Protein AF-A0A6M8HRD0-F1 (afdb_monomer)

Radius of gyration: 13.62 Å; Cα contacts (8 Å, |Δi|>4): 171; chains: 1; bounding box: 32×26×42 Å

Foldseek 3Di:
DDPPFPWPDDDDPAQAKEKEKEADPPPPQSVVQVVLCVVCVVLCVVRRYTYGYDYLVRQCPPPPDNVDTDPDRIKIWIAHSVRDTQDIDRGRDHVVVVSVSSCPDPVNVVVVD

pLDDT: mean 86.79, std 15.54, range [37.38, 98.12]

Sequence (113 aa):
MALGLMTLMGATQSPSRLVIVVGQPNDPRVIQQHATLDQDAAALRERDVVVRGMTPEAAQHEWPDPGDKPEVIFEVLLIGKDGGVKLRRTTPVASSEITRLIDTMPMRQREMK

Mean predicted aligned error: 5.9 Å

InterPro domains:
  IPR025232 Domain of unknown function DUF4174 [PF13778] (13-111)

Organism: NCBI:txid1484109

Solvent-accessible surface area (backbone atoms only — not comparable to full-atom values): 6658 Å² total; per-residue (Å²): 132,80,83,67,86,69,68,52,80,76,92,64,101,58,70,56,24,38,34,39,40,35,22,49,85,85,36,69,56,44,50,51,32,49,54,39,42,60,77,41,42,66,69,39,50,79,64,45,46,28,47,42,81,36,39,47,74,49,35,72,75,68,41,94,46,85,92,72,52,71,96,50,72,42,38,37,35,34,28,42,61,83,71,46,79,76,45,78,37,76,57,73,63,58,44,68,56,55,51,53,56,48,61,72,33,71,70,47,51,58,76,74,106

Nearest PDB structures (foldseek):
  8glv-assembly1_Ly  TM=6.444E-01  e=8.182E-03  Chlamydomonas reinhardtii
  2kp2-assembly1_A  TM=6.707E-01  e=1.473E-02  Mycothermus thermophilus
  5yry-assembly1_A  TM=6.559E-01  e=1.211E-02  Arabidopsis thaliana
  5jyv-assembly1_B  TM=5.679E-01  e=9.186E-02  Thermosynechococcus vestitus BP-1
  4kso-assembly1_B  TM=4.390E-01  e=3.624E-01  Synechococcus elongatus PCC 7942 = FACHB-805

Secondary structure (DSSP, 8-state):
------------SSPPEEEEEEE-TT-HHHHHHHHHHHHTHHHHHHTTEEEEEE-HHHHHHH-S-TTS---SSEEEEEE-TTS-EEEEESS---HHHHHHHHHTSHHHHHHT-

Structure (mmCIF, N/CA/C/O backbone):
data_AF-A0A6M8HRD0-F1
#
_entry.id   AF-A0A6M8HRD0-F1
#
loop_
_atom_site.group_PDB
_atom_site.id
_atom_site.type_symbol
_atom_site.label_atom_id
_atom_site.label_alt_id
_atom_site.label_comp_id
_atom_site.label_asym_id
_atom_site.label_entity_id
_atom_site.label_seq_id
_atom_site.pdbx_PDB_ins_code
_atom_site.Cartn_x
_atom_site.Cartn_y
_atom_site.Cartn_z
_atom_site.occupancy
_atom_site.B_iso_or_equiv
_atom_site.auth_seq_id
_atom_site.auth_comp_id
_atom_site.auth_asym_id
_atom_site.auth_atom_id
_atom_site.pdbx_PDB_model_num
ATOM 1 N N . MET A 1 1 ? -3.220 1.163 -23.895 1.00 37.72 1 MET A N 1
ATOM 2 C CA . MET A 1 1 ? -3.980 1.444 -22.663 1.00 37.72 1 MET A CA 1
ATOM 3 C C . MET A 1 1 ? -3.085 2.281 -21.775 1.00 37.72 1 MET A C 1
ATOM 5 O O . MET A 1 1 ? -2.018 1.807 -21.416 1.00 37.72 1 MET A O 1
ATOM 9 N N . ALA A 1 2 ? -3.427 3.548 -21.553 1.00 38.09 2 ALA A N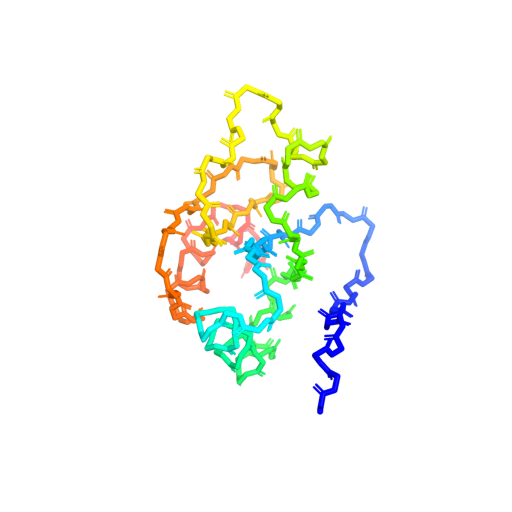 1
ATOM 10 C CA . ALA A 1 2 ? -2.657 4.396 -20.654 1.00 38.09 2 ALA A CA 1
ATOM 11 C C . ALA A 1 2 ? -2.924 3.911 -19.224 1.00 38.09 2 ALA A C 1
ATOM 13 O O . ALA A 1 2 ? -4.078 3.928 -18.799 1.00 38.09 2 ALA A O 1
ATOM 14 N N . LEU A 1 3 ? -1.894 3.445 -18.509 1.00 44.31 3 LEU A N 1
ATOM 15 C CA . LEU A 1 3 ? -1.971 3.358 -17.053 1.00 44.31 3 LEU A CA 1
ATOM 16 C C . LEU A 1 3 ? -2.137 4.795 -16.557 1.00 44.31 3 LEU A C 1
ATOM 18 O O . LEU A 1 3 ? -1.174 5.558 -16.498 1.00 44.31 3 LEU A O 1
ATOM 22 N N . GLY A 1 4 ? -3.381 5.199 -16.317 1.00 37.38 4 GLY A N 1
ATOM 23 C CA . GLY A 1 4 ? -3.670 6.474 -15.686 1.00 37.38 4 GLY A CA 1
ATOM 24 C C . GLY A 1 4 ? -3.037 6.474 -14.301 1.00 37.38 4 GLY A C 1
ATOM 25 O O . GLY A 1 4 ? -3.166 5.492 -13.572 1.00 37.38 4 GLY A O 1
ATOM 26 N N . LEU A 1 5 ? -2.354 7.564 -13.939 1.00 47.75 5 LEU A N 1
ATOM 27 C CA . LEU A 1 5 ? -2.029 7.840 -12.544 1.00 47.75 5 LEU A CA 1
ATOM 28 C C . LEU A 1 5 ? -3.334 7.756 -11.746 1.00 47.75 5 LEU A C 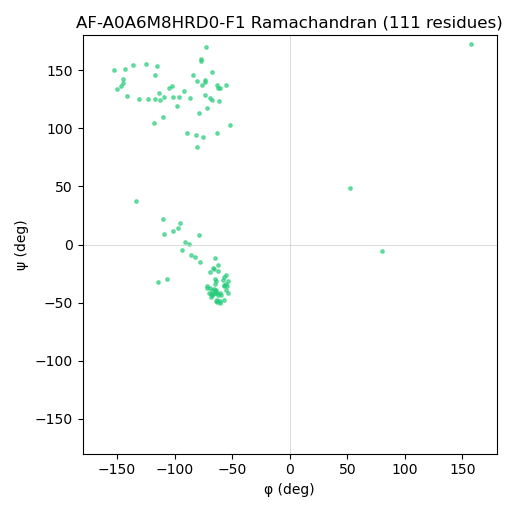1
ATOM 30 O O . LEU A 1 5 ? -4.166 8.663 -11.819 1.00 47.75 5 LEU A O 1
ATOM 34 N N . MET A 1 6 ? -3.543 6.660 -11.018 1.00 50.47 6 MET A N 1
ATOM 35 C CA . MET A 1 6 ? -4.717 6.532 -10.174 1.00 50.47 6 MET A CA 1
ATOM 36 C C . MET A 1 6 ? -4.456 7.282 -8.873 1.00 50.47 6 MET A C 1
AT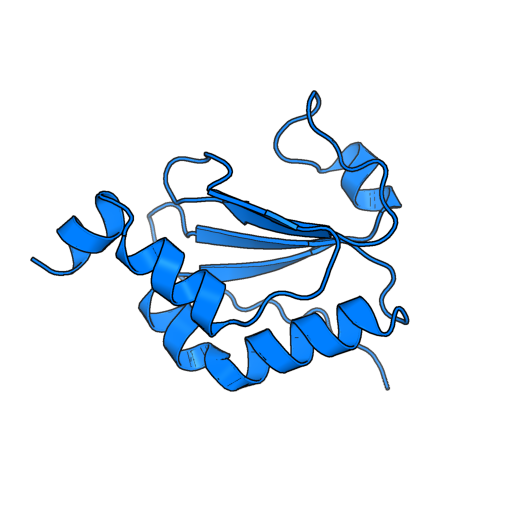OM 38 O O . MET A 1 6 ? -4.015 6.725 -7.872 1.00 50.47 6 MET A O 1
ATOM 42 N N . THR A 1 7 ? -4.690 8.590 -8.913 1.00 54.53 7 THR A N 1
ATOM 43 C CA . THR A 1 7 ? -4.642 9.444 -7.731 1.00 54.53 7 THR A CA 1
ATOM 44 C C . THR A 1 7 ? -5.970 9.316 -6.991 1.00 54.53 7 THR A C 1
ATOM 46 O O . THR A 1 7 ? -6.940 10.011 -7.292 1.00 54.53 7 THR A O 1
ATOM 49 N N . LEU A 1 8 ? -6.030 8.429 -6.000 1.00 55.69 8 LEU A N 1
ATOM 50 C CA . LEU A 1 8 ? -7.105 8.441 -5.007 1.00 55.69 8 LEU A CA 1
ATOM 51 C C . LEU A 1 8 ? -6.846 9.601 -4.034 1.00 55.69 8 LEU A C 1
ATOM 53 O O . LEU A 1 8 ? -6.103 9.452 -3.067 1.00 55.69 8 LEU A O 1
ATOM 57 N N . MET A 1 9 ? -7.419 10.776 -4.308 1.00 50.22 9 MET A N 1
ATOM 58 C CA . MET A 1 9 ? -7.353 11.915 -3.385 1.00 50.22 9 MET A CA 1
ATOM 59 C C . MET A 1 9 ? -8.374 11.741 -2.255 1.00 50.22 9 MET A C 1
ATOM 61 O O . MET A 1 9 ? -9.582 11.7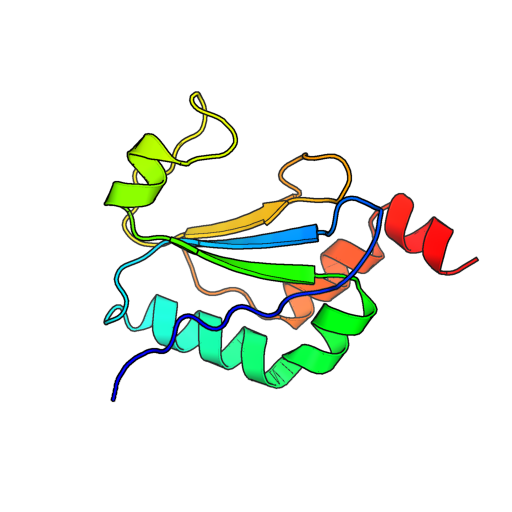85 -2.487 1.00 50.22 9 MET A O 1
ATOM 65 N N . GLY A 1 10 ? -7.888 11.561 -1.026 1.00 46.53 10 GLY A N 1
ATOM 66 C CA . GLY A 1 10 ? -8.669 11.776 0.191 1.00 46.53 10 GLY A CA 1
ATOM 67 C C . GLY A 1 10 ? -8.583 13.246 0.603 1.00 46.53 10 GLY A C 1
ATOM 68 O O . GLY A 1 10 ? -7.489 13.792 0.718 1.00 46.53 10 GLY A O 1
ATOM 69 N N . ALA A 1 11 ? -9.724 13.905 0.798 1.00 45.41 11 ALA A N 1
ATOM 70 C CA . ALA A 1 11 ? -9.785 15.269 1.313 1.00 45.41 11 ALA A CA 1
ATOM 71 C C . ALA A 1 11 ? -9.849 15.233 2.846 1.00 45.41 11 ALA A C 1
ATOM 73 O O . ALA A 1 11 ? -10.935 15.075 3.396 1.00 45.41 11 ALA A O 1
ATOM 74 N N . THR A 1 12 ? -8.723 15.369 3.556 1.00 47.06 12 THR A N 1
ATOM 75 C CA . THR A 1 12 ? -8.765 15.608 5.010 1.00 47.06 12 THR A CA 1
ATOM 76 C C . THR A 1 12 ? -7.668 16.572 5.479 1.00 47.06 12 THR A C 1
ATOM 78 O O . THR A 1 12 ? -6.608 16.694 4.874 1.00 47.06 12 THR A O 1
ATOM 81 N N . GLN A 1 13 ? -7.957 17.293 6.566 1.00 60.31 13 GLN A N 1
ATOM 82 C CA . GLN A 1 13 ? -7.109 18.306 7.215 1.00 60.31 13 GLN A CA 1
ATOM 83 C C . GLN A 1 13 ? -6.007 17.674 8.106 1.00 60.31 13 GLN A C 1
ATOM 85 O O . GLN A 1 13 ? -5.339 18.370 8.863 1.00 60.31 13 GLN A O 1
ATOM 90 N N . SER A 1 14 ? -5.841 16.346 8.051 1.00 63.91 14 SER A N 1
ATOM 91 C CA . SER A 1 14 ? -4.878 15.537 8.815 1.00 63.91 14 SER A CA 1
ATOM 92 C C . SER A 1 14 ? -4.017 14.696 7.861 1.00 63.91 14 SER A C 1
ATOM 94 O O . SER A 1 14 ? -4.464 14.409 6.753 1.00 63.91 14 SER A O 1
ATOM 96 N N . PRO A 1 15 ? -2.795 14.282 8.248 1.00 80.19 15 PRO A N 1
ATOM 97 C CA . PRO A 1 15 ? -1.969 13.436 7.389 1.00 80.19 15 PRO A CA 1
ATOM 98 C C . PRO A 1 15 ? -2.668 12.095 7.112 1.00 80.19 15 PRO A C 1
ATOM 100 O O . PRO A 1 15 ? -3.024 11.373 8.045 1.00 80.19 15 PRO A O 1
ATOM 103 N N . SER A 1 16 ? -2.862 11.765 5.833 1.00 88.75 16 SER A N 1
ATOM 104 C CA . SER A 1 16 ? -3.363 10.458 5.384 1.00 88.75 16 SER A CA 1
ATOM 105 C C . SER A 1 16 ? -2.261 9.395 5.432 1.00 88.75 16 SER A C 1
ATOM 107 O O . SER A 1 16 ? -1.068 9.702 5.421 1.00 88.75 16 SER A O 1
ATOM 109 N N . ARG A 1 17 ? -2.657 8.118 5.456 1.00 93.75 17 ARG A N 1
ATOM 110 C CA . ARG A 1 17 ? -1.728 6.995 5.253 1.00 93.75 17 ARG A CA 1
ATOM 111 C C . ARG A 1 17 ? -1.357 6.953 3.773 1.00 93.75 17 ARG A C 1
ATOM 113 O O . ARG A 1 17 ? -2.229 7.149 2.931 1.00 93.75 17 ARG A O 1
ATOM 120 N N . LEU A 1 18 ? -0.101 6.681 3.444 1.00 94.31 18 LEU A N 1
ATOM 121 C CA . LEU A 1 18 ? 0.365 6.678 2.057 1.00 94.31 18 LEU A CA 1
ATOM 122 C C . LEU A 1 18 ? 0.846 5.285 1.663 1.00 94.31 18 LEU A C 1
ATOM 124 O O . LEU A 1 18 ? 1.726 4.729 2.312 1.00 94.31 18 LEU A O 1
ATOM 128 N N . VAL A 1 19 ? 0.290 4.739 0.587 1.00 96.19 19 VAL A N 1
ATOM 129 C CA . VAL A 1 19 ? 0.859 3.592 -0.116 1.00 96.19 19 VAL A CA 1
ATOM 130 C C . VAL A 1 19 ? 1.637 4.107 -1.318 1.00 96.19 19 VAL A C 1
ATOM 132 O O . VAL A 1 19 ? 1.055 4.746 -2.194 1.00 96.19 19 VAL A O 1
ATOM 135 N N . ILE A 1 20 ? 2.941 3.841 -1.361 1.00 94.69 20 ILE A N 1
ATOM 136 C CA . ILE A 1 20 ? 3.794 4.165 -2.511 1.00 94.69 20 ILE A CA 1
ATOM 137 C C . ILE A 1 20 ? 4.023 2.885 -3.304 1.00 94.69 20 ILE A C 1
ATOM 139 O O . ILE A 1 20 ? 4.461 1.888 -2.735 1.00 94.69 20 ILE A O 1
ATOM 143 N N . VAL A 1 21 ? 3.742 2.922 -4.604 1.00 96.25 21 VAL A N 1
ATOM 144 C CA . VAL A 1 21 ? 4.070 1.853 -5.551 1.00 96.25 21 VAL A CA 1
ATOM 145 C C . VAL A 1 21 ? 5.175 2.361 -6.465 1.00 96.25 21 VAL A C 1
ATOM 147 O O . VAL A 1 21 ? 4.952 3.248 -7.290 1.00 96.25 21 VAL A O 1
ATOM 150 N N . VAL A 1 22 ? 6.371 1.812 -6.292 1.00 95.56 22 VAL A N 1
ATOM 151 C CA . VAL A 1 22 ? 7.535 2.090 -7.127 1.00 95.56 22 VAL A CA 1
ATOM 152 C C . VAL A 1 22 ? 7.588 1.087 -8.263 1.00 95.56 22 VAL A C 1
ATOM 154 O O . VAL A 1 22 ? 7.497 -0.116 -8.026 1.00 95.56 22 VAL A O 1
ATOM 157 N N . GLY A 1 23 ? 7.782 1.567 -9.485 1.00 95.69 23 GLY A N 1
ATOM 158 C CA . GLY A 1 23 ? 8.105 0.724 -10.630 1.00 95.69 23 GLY A CA 1
ATOM 159 C C . GLY A 1 23 ? 7.757 1.371 -11.962 1.00 95.69 23 GLY A C 1
ATOM 160 O O . GLY A 1 23 ? 7.145 2.438 -12.021 1.00 95.69 23 GLY A O 1
ATOM 161 N N . GLN A 1 24 ? 8.172 0.726 -13.050 1.00 94.19 24 GLN A N 1
ATOM 162 C CA . GLN A 1 24 ? 7.825 1.195 -14.390 1.00 94.19 24 GLN A CA 1
ATOM 163 C C . GLN A 1 24 ? 6.345 0.902 -14.694 1.00 94.19 24 GLN A C 1
ATOM 165 O O . GLN A 1 24 ? 5.866 -0.178 -14.344 1.00 94.19 24 GLN A O 1
ATOM 170 N N . PRO A 1 25 ? 5.601 1.797 -15.376 1.00 90.12 25 PRO A N 1
ATOM 171 C CA . PRO A 1 25 ? 4.168 1.598 -15.629 1.00 90.12 25 PRO A CA 1
ATOM 172 C C . PRO A 1 25 ? 3.824 0.302 -16.378 1.00 90.12 25 PRO A C 1
ATOM 174 O O . PRO A 1 25 ? 2.735 -0.237 -16.219 1.00 90.12 25 PRO A O 1
ATOM 177 N N . ASN A 1 26 ? 4.739 -0.207 -17.205 1.00 91.62 26 ASN A N 1
ATOM 178 C CA . ASN A 1 26 ? 4.573 -1.455 -17.951 1.00 91.62 26 ASN A CA 1
ATOM 179 C C . ASN A 1 26 ? 5.089 -2.701 -17.205 1.00 91.62 26 ASN A C 1
ATOM 181 O O . ASN A 1 26 ? 5.035 -3.795 -17.767 1.00 91.62 26 ASN A O 1
ATOM 185 N N . ASP A 1 27 ? 5.584 -2.565 -15.971 1.00 95.62 27 ASP A N 1
ATOM 186 C CA . ASP A 1 27 ? 5.995 -3.701 -15.148 1.00 95.62 27 ASP A CA 1
ATOM 187 C C . ASP A 1 27 ? 4.751 -4.515 -14.730 1.00 95.62 27 ASP A C 1
ATOM 189 O O . ASP A 1 27 ? 3.824 -3.958 -14.128 1.00 95.62 27 ASP A O 1
ATOM 193 N N . PRO A 1 28 ? 4.709 -5.837 -14.992 1.00 96.62 28 PRO A N 1
ATOM 194 C CA . PRO A 1 28 ? 3.594 -6.690 -14.585 1.00 96.62 28 PRO A CA 1
ATOM 195 C C . PRO A 1 28 ? 3.265 -6.611 -13.089 1.00 96.62 28 PRO A C 1
ATOM 197 O O . PRO A 1 28 ? 2.100 -6.730 -12.713 1.00 96.62 28 PRO A O 1
ATOM 200 N N . ARG A 1 29 ? 4.264 -6.372 -12.230 1.00 97.69 29 ARG A N 1
ATOM 201 C CA . ARG A 1 29 ? 4.083 -6.233 -10.778 1.00 97.69 29 ARG A CA 1
ATOM 202 C C . ARG A 1 29 ? 3.389 -4.928 -10.413 1.00 97.69 29 ARG A C 1
ATOM 204 O O . ARG A 1 29 ? 2.552 -4.935 -9.517 1.00 97.69 29 ARG A O 1
ATOM 211 N N . VAL A 1 30 ? 3.684 -3.835 -11.122 1.00 97.06 30 VAL A N 1
ATOM 212 C CA . VAL A 1 30 ? 2.979 -2.550 -10.963 1.00 97.06 30 VAL A CA 1
ATOM 213 C C . VAL A 1 30 ? 1.522 -2.718 -11.372 1.00 97.06 30 VAL A C 1
ATOM 215 O O . VAL A 1 30 ? 0.629 -2.390 -10.593 1.00 97.06 30 VAL A O 1
ATOM 218 N N . ILE A 1 31 ? 1.272 -3.319 -12.538 1.00 96.31 31 ILE A N 1
ATOM 219 C CA . ILE A 1 31 ? -0.085 -3.602 -13.026 1.00 96.31 31 ILE A CA 1
ATOM 220 C C . ILE A 1 31 ? -0.859 -4.461 -12.011 1.00 96.31 31 ILE A C 1
ATOM 222 O O . ILE A 1 31 ? -1.981 -4.116 -11.640 1.00 96.31 31 ILE A O 1
ATOM 226 N N . GLN A 1 32 ? -0.252 -5.543 -11.513 1.00 97.56 32 GLN A N 1
ATOM 227 C CA . GLN A 1 32 ? -0.857 -6.422 -10.508 1.00 97.56 32 GLN A CA 1
ATOM 228 C C . GLN A 1 32 ? -1.133 -5.696 -9.184 1.00 97.56 32 GLN A C 1
ATOM 230 O O . GLN A 1 32 ? -2.198 -5.882 -8.588 1.00 97.56 32 GLN A O 1
ATOM 235 N N . GLN A 1 33 ? -0.185 -4.884 -8.711 1.00 98.12 33 GLN A N 1
ATOM 236 C CA . GLN A 1 33 ? -0.332 -4.140 -7.466 1.00 98.12 33 GLN A CA 1
ATOM 237 C C . GLN A 1 33 ? -1.487 -3.146 -7.556 1.00 98.12 33 GLN A C 1
ATOM 239 O O . GLN A 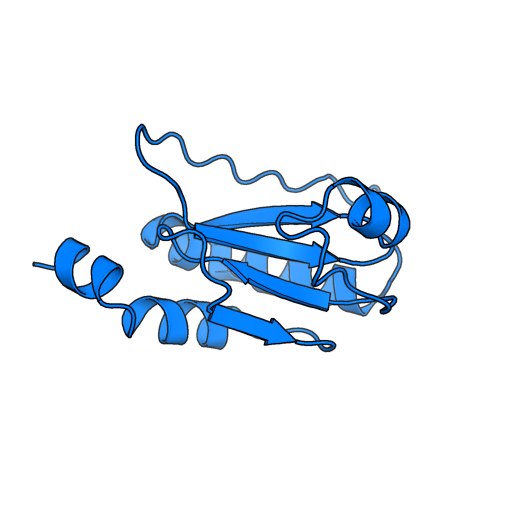1 33 ? -2.321 -3.113 -6.653 1.00 98.12 33 GLN A O 1
ATOM 244 N N . HIS A 1 34 ? -1.559 -2.369 -8.639 1.00 96.38 34 HIS A N 1
ATOM 245 C CA . HIS A 1 34 ? -2.656 -1.431 -8.859 1.00 96.38 34 HIS A CA 1
ATOM 246 C C . HIS A 1 34 ? -3.995 -2.159 -8.938 1.00 96.38 34 HIS A C 1
ATOM 248 O O . HIS A 1 34 ? -4.888 -1.826 -8.172 1.00 96.38 34 HIS A O 1
ATOM 254 N N . ALA A 1 35 ? -4.104 -3.231 -9.730 1.00 96.12 35 ALA A N 1
ATOM 255 C CA . ALA A 1 35 ? -5.334 -4.021 -9.804 1.00 96.12 35 ALA A CA 1
ATOM 256 C C . ALA A 1 35 ? -5.813 -4.497 -8.418 1.00 96.12 35 ALA A C 1
ATOM 258 O O . ALA A 1 35 ? -6.997 -4.409 -8.103 1.00 96.12 35 ALA A O 1
ATOM 259 N N . THR A 1 36 ? -4.887 -4.933 -7.562 1.00 96.62 36 THR A N 1
ATOM 260 C CA . THR A 1 36 ? -5.196 -5.382 -6.197 1.00 96.62 36 THR A CA 1
ATOM 261 C C . THR A 1 36 ? -5.676 -4.235 -5.295 1.00 96.62 36 THR A C 1
ATOM 263 O O . THR A 1 36 ? -6.592 -4.418 -4.491 1.00 96.62 36 THR A O 1
ATOM 266 N N . LEU A 1 37 ? -5.078 -3.043 -5.410 1.00 96.62 37 LEU A N 1
ATOM 267 C CA . LEU A 1 37 ? -5.499 -1.847 -4.665 1.00 96.62 37 LEU A CA 1
ATOM 268 C C . LEU A 1 37 ? -6.860 -1.332 -5.153 1.00 96.62 37 LEU A C 1
ATOM 270 O O . LEU A 1 37 ? -7.685 -0.922 -4.339 1.00 96.62 37 LEU A O 1
ATOM 274 N N . ASP A 1 38 ? -7.112 -1.403 -6.458 1.00 95.44 38 ASP A N 1
ATOM 275 C CA . ASP A 1 38 ? -8.346 -0.944 -7.096 1.00 95.44 38 ASP A CA 1
ATOM 276 C C . ASP A 1 38 ? -9.537 -1.819 -6.695 1.00 95.44 38 ASP A C 1
ATOM 278 O O . ASP A 1 38 ? -10.603 -1.298 -6.359 1.00 95.44 38 ASP A O 1
ATOM 282 N N . GLN A 1 39 ? -9.340 -3.143 -6.663 1.00 95.62 39 GLN A N 1
ATOM 283 C CA . GLN A 1 39 ? -10.353 -4.107 -6.218 1.00 95.62 39 GLN A CA 1
ATOM 284 C C . GLN A 1 39 ? -10.848 -3.823 -4.791 1.00 95.62 39 GLN A C 1
ATOM 286 O O . GLN A 1 39 ? -12.040 -3.959 -4.525 1.00 95.62 39 GLN A O 1
ATOM 291 N N . ASP A 1 40 ? -9.961 -3.359 -3.906 1.00 95.38 40 ASP A N 1
ATOM 292 C CA . ASP A 1 40 ? -10.253 -3.096 -2.490 1.00 95.38 40 ASP A CA 1
ATOM 293 C C . ASP A 1 40 ? -10.265 -1.590 -2.146 1.00 95.38 40 ASP A C 1
ATOM 295 O O . ASP A 1 40 ? -10.131 -1.193 -0.982 1.00 95.38 40 ASP A O 1
ATOM 299 N N . ALA A 1 41 ? -10.467 -0.717 -3.140 1.00 94.06 41 ALA A N 1
ATOM 300 C CA . ALA A 1 41 ? -10.367 0.734 -2.968 1.00 94.06 41 ALA A CA 1
ATOM 301 C C . ALA A 1 41 ? -11.323 1.297 -1.898 1.00 94.06 41 ALA A C 1
ATOM 303 O O . ALA A 1 41 ? -11.014 2.300 -1.251 1.00 94.06 41 ALA A O 1
ATOM 304 N N . ALA A 1 42 ? -12.490 0.675 -1.694 1.00 94.38 42 ALA A N 1
ATOM 305 C CA . ALA A 1 42 ? -13.416 1.050 -0.624 1.00 94.38 42 ALA A CA 1
ATOM 306 C C . ALA A 1 42 ? -12.796 0.833 0.767 1.00 94.38 42 ALA A C 1
ATOM 308 O O . ALA A 1 42 ? -12.748 1.768 1.565 1.00 94.38 42 ALA A O 1
ATOM 309 N N . ALA A 1 43 ? -12.228 -0.350 1.013 1.00 94.88 43 ALA A N 1
ATOM 310 C CA . ALA A 1 43 ? -11.601 -0.699 2.286 1.00 94.88 43 ALA A CA 1
ATOM 311 C C . ALA A 1 43 ? -10.359 0.161 2.587 1.00 94.88 43 ALA A C 1
ATOM 313 O O . ALA A 1 43 ? -10.091 0.493 3.746 1.00 94.88 43 ALA A O 1
ATOM 314 N N . LEU A 1 44 ? -9.608 0.546 1.551 1.00 96.06 44 LEU A N 1
ATOM 315 C CA . LEU A 1 44 ? -8.486 1.482 1.667 1.00 96.06 44 LEU A CA 1
ATOM 316 C C . LEU A 1 44 ? -8.968 2.897 2.024 1.00 96.06 44 LEU A C 1
ATOM 318 O O . LEU A 1 44 ? -8.414 3.532 2.923 1.00 96.06 44 LEU A O 1
ATOM 322 N N . ARG A 1 45 ? -10.041 3.373 1.382 1.00 94.06 45 ARG A N 1
ATOM 323 C CA . ARG A 1 45 ? -10.619 4.702 1.640 1.00 94.06 45 ARG A CA 1
ATOM 324 C C . ARG A 1 45 ? -11.191 4.832 3.050 1.00 94.06 45 ARG A C 1
ATOM 326 O O . ARG A 1 45 ? -10.967 5.853 3.689 1.00 94.06 45 ARG A O 1
ATOM 333 N N . GLU A 1 46 ? -11.856 3.799 3.564 1.00 94.25 46 GLU A N 1
ATOM 334 C CA . GLU A 1 46 ? -12.330 3.746 4.962 1.00 94.25 46 GLU A CA 1
ATOM 335 C C . GLU A 1 46 ? -11.207 3.964 5.986 1.00 94.25 46 GLU A C 1
ATOM 337 O O . GLU A 1 46 ? -11.445 4.411 7.106 1.00 94.25 46 GLU A O 1
ATOM 342 N N . ARG A 1 47 ? -9.971 3.637 5.601 1.00 95.12 47 ARG A N 1
ATOM 343 C CA . ARG A 1 47 ? -8.768 3.757 6.426 1.00 95.12 47 ARG A CA 1
ATOM 344 C C . ARG A 1 47 ? -7.935 4.985 6.070 1.00 95.12 47 ARG A C 1
ATOM 346 O O . ARG A 1 47 ? -6.806 5.091 6.550 1.00 95.12 47 ARG A O 1
ATOM 353 N N . ASP A 1 48 ? -8.472 5.910 5.273 1.00 94.81 48 ASP A N 1
ATOM 354 C CA . ASP A 1 48 ? -7.794 7.140 4.851 1.00 94.81 48 ASP A CA 1
ATOM 355 C C . ASP A 1 48 ? -6.412 6.847 4.236 1.00 94.81 48 ASP A C 1
ATOM 357 O O . ASP A 1 48 ? -5.381 7.388 4.648 1.00 94.81 48 ASP A O 1
ATOM 361 N N . VAL A 1 49 ? -6.395 5.889 3.300 1.00 95.50 49 VAL A N 1
ATOM 362 C CA . VAL A 1 49 ? -5.216 5.518 2.513 1.00 95.50 49 VAL A CA 1
ATOM 363 C C . VAL A 1 49 ? -5.239 6.244 1.173 1.00 95.50 49 VAL A C 1
ATOM 365 O O . VAL A 1 49 ? -6.196 6.140 0.407 1.00 95.50 49 VAL A O 1
ATOM 368 N N . VAL A 1 50 ? -4.138 6.923 0.873 1.00 94.25 50 VAL A N 1
ATOM 369 C CA . VAL A 1 50 ? -3.822 7.505 -0.431 1.00 94.25 50 VAL A CA 1
ATOM 370 C C . VAL A 1 50 ? -2.814 6.598 -1.126 1.00 94.25 50 VAL A C 1
ATOM 372 O O . VAL A 1 50 ? -1.853 6.154 -0.506 1.00 94.25 50 VAL A O 1
ATOM 375 N N . VAL A 1 51 ? -3.013 6.332 -2.415 1.00 94.44 51 VAL A N 1
ATOM 376 C CA . VAL A 1 51 ? -2.070 5.565 -3.242 1.00 94.44 51 VAL A CA 1
ATOM 377 C C . VAL A 1 51 ? -1.312 6.526 -4.154 1.00 94.44 51 VAL A C 1
ATOM 379 O O . VAL A 1 51 ? -1.915 7.409 -4.766 1.00 94.44 51 VAL A O 1
ATOM 382 N N . ARG A 1 52 ? 0.009 6.358 -4.253 1.00 92.50 52 ARG A N 1
ATOM 383 C CA . ARG A 1 52 ? 0.887 7.128 -5.138 1.00 92.50 52 ARG A CA 1
ATOM 384 C C . ARG A 1 52 ? 1.796 6.192 -5.927 1.00 92.50 52 ARG A C 1
ATOM 386 O O . ARG A 1 52 ? 2.524 5.400 -5.341 1.00 92.50 52 ARG A O 1
ATOM 393 N N . GLY A 1 53 ? 1.771 6.320 -7.249 1.00 91.81 53 GLY A N 1
ATOM 394 C CA . GLY A 1 53 ? 2.760 5.695 -8.126 1.00 91.81 53 GLY A CA 1
ATOM 395 C C . GLY A 1 53 ? 4.019 6.554 -8.234 1.00 91.81 53 GLY A C 1
ATOM 396 O O . GLY A 1 53 ? 3.931 7.782 -8.207 1.00 91.81 53 GLY A O 1
ATOM 397 N N . MET A 1 54 ? 5.177 5.916 -8.363 1.00 92.12 54 MET A N 1
ATOM 398 C CA . MET A 1 54 ? 6.469 6.577 -8.536 1.00 92.12 54 MET A CA 1
ATOM 399 C C . MET A 1 54 ? 7.364 5.715 -9.432 1.00 92.12 54 MET A C 1
ATOM 401 O O . MET A 1 54 ? 7.413 4.499 -9.266 1.00 92.12 54 MET A O 1
ATOM 405 N N . THR A 1 55 ? 8.079 6.304 -10.391 1.00 93.69 55 THR A N 1
ATOM 406 C CA . THR A 1 55 ? 9.081 5.530 -11.143 1.00 93.69 55 THR A CA 1
ATOM 407 C C . THR A 1 55 ? 10.342 5.343 -10.291 1.00 93.69 55 THR A C 1
ATOM 409 O O . THR A 1 55 ? 10.575 6.142 -9.379 1.00 93.69 55 THR A O 1
ATOM 412 N N . PRO A 1 56 ? 11.188 4.332 -10.562 1.00 91.38 56 PRO A N 1
ATOM 413 C CA . PRO A 1 56 ? 12.461 4.180 -9.859 1.00 91.38 56 PRO A CA 1
ATOM 414 C C . PRO A 1 56 ? 13.338 5.440 -9.930 1.00 91.38 56 PRO A C 1
ATOM 416 O O . PRO A 1 56 ? 13.980 5.796 -8.948 1.00 91.38 56 PRO A O 1
ATOM 419 N N . GLU A 1 57 ? 13.322 6.165 -11.053 1.00 90.25 57 GLU A N 1
ATOM 420 C CA . GLU A 1 57 ? 14.082 7.409 -11.232 1.00 90.25 57 GLU A CA 1
ATOM 421 C C . GLU A 1 57 ? 13.520 8.552 -10.378 1.00 90.25 57 GLU A C 1
ATOM 423 O O . GLU A 1 57 ? 14.281 9.296 -9.756 1.00 90.25 57 GLU A O 1
ATOM 428 N N . ALA A 1 58 ? 12.192 8.683 -10.309 1.00 88.94 58 ALA A N 1
ATOM 429 C CA . ALA A 1 58 ? 11.544 9.651 -9.428 1.00 88.94 58 ALA A CA 1
ATOM 430 C C . ALA A 1 58 ? 11.828 9.321 -7.954 1.00 88.94 58 ALA A C 1
ATOM 432 O O . ALA A 1 58 ? 12.146 10.213 -7.171 1.00 88.94 58 ALA A O 1
ATOM 433 N N . ALA A 1 59 ? 11.838 8.034 -7.591 1.00 87.88 59 ALA A N 1
ATOM 434 C CA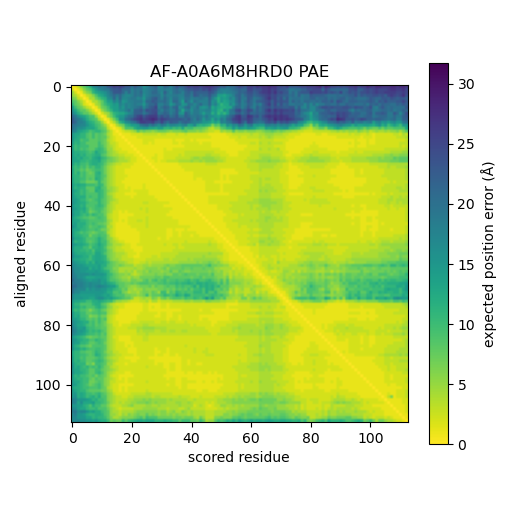 . ALA A 1 59 ? 12.165 7.580 -6.242 1.00 87.88 59 ALA A CA 1
ATOM 435 C C . ALA A 1 59 ? 13.598 7.927 -5.811 1.00 87.88 59 ALA A C 1
ATOM 437 O O . ALA A 1 59 ? 13.849 8.083 -4.622 1.00 87.88 59 ALA A O 1
ATOM 438 N N . GLN A 1 60 ? 14.529 8.151 -6.742 1.00 84.19 60 GLN A N 1
ATOM 439 C CA . GLN A 1 60 ? 15.863 8.653 -6.390 1.00 84.19 60 GLN A CA 1
ATOM 440 C C . GLN A 1 60 ? 15.855 10.108 -5.893 1.00 84.19 60 GLN A C 1
ATOM 442 O O . GLN A 1 60 ? 16.767 10.512 -5.166 1.00 84.19 60 GLN A O 1
ATOM 447 N N . HIS A 1 61 ? 14.845 10.900 -6.259 1.00 82.88 61 HIS A N 1
ATOM 448 C CA . HIS A 1 61 ? 14.805 12.345 -6.011 1.00 82.88 61 HIS A CA 1
ATOM 449 C C . HIS A 1 61 ? 13.691 12.761 -5.044 1.00 82.88 61 HIS A C 1
ATOM 451 O O . HIS A 1 61 ? 13.870 13.703 -4.279 1.00 82.88 61 HIS A O 1
ATOM 457 N N . GLU A 1 62 ? 12.566 12.050 -5.058 1.00 82.44 62 GLU A N 1
ATOM 458 C CA . GLU A 1 62 ? 11.327 12.413 -4.361 1.00 82.44 62 GLU A CA 1
ATOM 459 C C . GLU A 1 62 ? 11.021 11.503 -3.162 1.00 82.44 62 GLU A C 1
ATOM 461 O O . GLU A 1 62 ? 9.924 11.565 -2.598 1.00 82.44 62 GLU A O 1
ATOM 466 N N . TRP A 1 63 ? 11.961 10.632 -2.771 1.00 84.06 63 TRP A N 1
ATOM 467 C CA . TRP A 1 63 ? 11.730 9.734 -1.642 1.00 84.06 63 TRP A CA 1
ATOM 468 C C . TRP A 1 63 ? 11.524 10.511 -0.340 1.00 84.06 63 TRP A C 1
ATOM 470 O O . TRP A 1 63 ? 12.299 11.430 -0.063 1.00 84.06 63 TRP A O 1
ATOM 480 N N . PRO A 1 64 ? 10.547 10.117 0.497 1.00 76.88 64 PRO A N 1
ATOM 481 C CA . PRO A 1 64 ? 10.309 10.780 1.775 1.00 76.88 64 PRO A CA 1
ATOM 482 C C . PRO A 1 64 ? 11.532 10.802 2.704 1.00 76.88 64 PRO A C 1
ATOM 484 O O . PRO A 1 64 ? 11.726 11.785 3.414 1.00 76.88 64 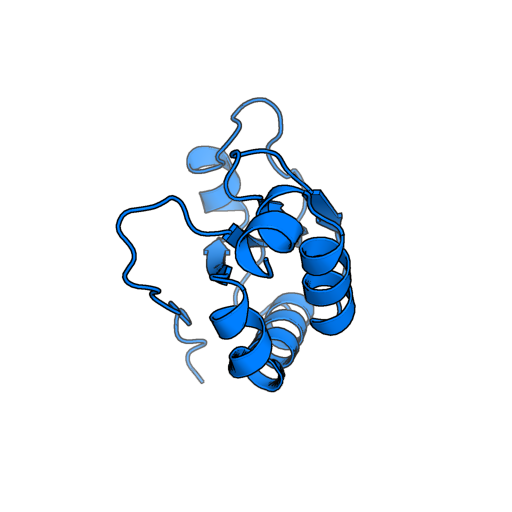PRO A O 1
ATOM 487 N N . ASP A 1 65 ? 12.354 9.746 2.682 1.00 79.75 65 ASP A N 1
ATOM 488 C CA . ASP A 1 65 ? 13.596 9.653 3.461 1.00 79.75 65 ASP A CA 1
ATOM 489 C C . ASP A 1 65 ? 14.831 9.529 2.542 1.00 79.75 65 ASP A C 1
ATOM 491 O O . ASP A 1 65 ? 15.104 8.460 1.994 1.00 79.75 65 ASP A O 1
ATOM 495 N N . PRO A 1 66 ? 15.637 10.586 2.365 1.00 74.94 66 PRO A N 1
ATOM 496 C CA . PRO A 1 66 ? 16.776 10.538 1.456 1.00 74.94 66 PRO A CA 1
ATOM 497 C C . PRO A 1 66 ? 17.855 9.510 1.843 1.00 74.94 66 PRO A C 1
ATOM 499 O O . PRO A 1 66 ? 18.659 9.169 0.975 1.00 74.94 66 PRO A O 1
ATOM 502 N N . GLY A 1 67 ? 17.892 9.022 3.089 1.00 80.88 67 GLY A N 1
ATOM 503 C CA . GLY A 1 67 ? 18.825 7.981 3.536 1.00 80.88 67 GLY A CA 1
ATOM 504 C C . GLY A 1 67 ? 18.349 6.546 3.285 1.00 80.88 67 GLY A C 1
ATOM 505 O O . GLY A 1 67 ? 19.131 5.618 3.463 1.00 80.88 67 GLY A O 1
ATOM 506 N N . ASP A 1 68 ? 17.093 6.362 2.869 1.00 80.69 68 ASP A N 1
ATOM 507 C CA . ASP A 1 68 ? 16.424 5.056 2.793 1.00 80.69 68 ASP A CA 1
ATOM 508 C C . ASP A 1 68 ? 15.678 4.856 1.457 1.00 80.69 68 ASP A C 1
ATOM 510 O O . ASP A 1 68 ? 14.560 4.322 1.391 1.00 80.69 68 ASP A O 1
ATOM 514 N N . LYS A 1 69 ? 16.298 5.355 0.381 1.00 80.56 69 LYS A N 1
ATOM 515 C CA . LYS A 1 69 ? 15.792 5.285 -0.993 1.00 80.56 69 LYS A CA 1
ATOM 516 C C . LYS A 1 69 ? 15.792 3.843 -1.515 1.00 80.56 69 LYS A C 1
ATOM 518 O O . LYS A 1 69 ? 16.688 3.068 -1.179 1.00 80.56 69 LYS A O 1
ATOM 523 N N . PRO A 1 70 ? 14.847 3.481 -2.393 1.00 79.44 70 PRO A N 1
ATOM 524 C CA . PRO A 1 70 ? 14.836 2.174 -3.023 1.00 79.44 70 PRO A CA 1
ATOM 525 C C . PRO A 1 70 ? 15.931 2.082 -4.087 1.00 79.44 70 PRO A C 1
ATOM 527 O O . PRO A 1 70 ? 15.989 2.891 -5.011 1.00 79.44 70 PRO A O 1
ATOM 530 N N . GLU A 1 71 ? 16.747 1.036 -4.019 1.00 81.69 71 GLU A N 1
ATOM 531 C CA . GLU A 1 71 ? 17.669 0.645 -5.100 1.00 81.69 71 GLU A CA 1
ATOM 532 C C . GLU A 1 71 ? 17.053 -0.429 -6.018 1.00 81.69 71 GLU A C 1
ATOM 534 O O . GLU A 1 71 ? 17.747 -1.149 -6.735 1.00 81.69 71 GLU A O 1
ATOM 539 N N . VAL A 1 72 ? 15.725 -0.573 -5.985 1.00 83.44 72 VAL A N 1
ATOM 540 C CA . VAL A 1 72 ? 14.992 -1.659 -6.642 1.00 83.44 72 VAL A CA 1
ATOM 541 C C . VAL A 1 72 ? 14.084 -1.156 -7.759 1.00 83.44 72 VAL A C 1
ATOM 543 O O . VAL A 1 72 ? 13.578 -0.038 -7.746 1.00 83.44 72 VAL A O 1
ATOM 546 N N . ILE A 1 73 ? 13.834 -2.038 -8.726 1.00 90.44 73 ILE A N 1
ATOM 547 C CA . ILE A 1 73 ? 12.970 -1.771 -9.886 1.00 90.44 73 ILE A CA 1
ATOM 548 C C . ILE A 1 73 ? 11.467 -1.859 -9.575 1.00 90.44 73 ILE A C 1
ATOM 550 O O . ILE A 1 73 ? 10.658 -1.414 -10.383 1.00 90.44 73 ILE A O 1
ATOM 554 N N . PHE A 1 74 ? 11.095 -2.446 -8.431 1.00 95.31 74 PHE A N 1
ATOM 555 C CA . PHE A 1 74 ? 9.724 -2.486 -7.925 1.00 95.31 74 PHE A CA 1
ATOM 556 C C . PHE A 1 74 ? 9.714 -2.530 -6.397 1.00 95.31 74 PHE A C 1
ATOM 558 O O . PHE A 1 74 ? 10.417 -3.352 -5.802 1.00 95.31 74 PHE A O 1
ATOM 565 N N . GLU A 1 75 ? 8.879 -1.703 -5.774 1.00 95.50 75 GLU A N 1
ATOM 566 C CA . GLU A 1 75 ? 8.674 -1.709 -4.326 1.00 95.50 75 GLU A CA 1
ATOM 567 C C . GLU A 1 75 ? 7.283 -1.204 -3.939 1.00 95.50 75 GLU A C 1
ATOM 569 O O . GLU A 1 75 ? 6.705 -0.357 -4.613 1.00 95.50 75 GLU A O 1
ATOM 574 N N . VAL A 1 76 ? 6.755 -1.697 -2.823 1.00 96.56 76 VAL A N 1
ATOM 575 C CA . VAL A 1 76 ? 5.519 -1.223 -2.202 1.00 96.56 76 VAL A CA 1
ATOM 576 C C . VAL A 1 76 ? 5.820 -0.807 -0.775 1.00 96.56 76 VAL A C 1
ATOM 578 O O . VAL A 1 76 ? 6.332 -1.608 0.013 1.00 96.56 76 VAL A O 1
ATOM 581 N N . LEU A 1 77 ? 5.475 0.433 -0.434 1.00 95.25 77 LEU A N 1
ATOM 582 C CA . LEU A 1 77 ? 5.574 0.950 0.926 1.00 95.25 77 LEU A CA 1
ATOM 583 C C . LEU A 1 77 ? 4.210 1.321 1.466 1.00 95.25 77 LEU A C 1
ATOM 585 O O . LEU A 1 77 ? 3.386 1.862 0.740 1.00 95.25 77 LEU A O 1
ATOM 589 N N . LEU A 1 78 ? 4.029 1.121 2.768 1.00 95.75 78 LEU A N 1
ATOM 590 C CA . LEU A 1 78 ? 2.980 1.760 3.552 1.00 95.75 78 LEU A CA 1
ATOM 591 C C . LEU A 1 78 ? 3.628 2.716 4.549 1.00 95.75 78 LEU A C 1
ATOM 593 O O . LEU A 1 78 ? 4.430 2.292 5.380 1.00 95.75 78 LEU A O 1
ATOM 597 N N . ILE A 1 79 ? 3.219 3.976 4.516 1.00 93.25 79 ILE A N 1
ATOM 598 C CA . ILE A 1 79 ? 3.594 5.017 5.467 1.00 93.25 79 ILE A CA 1
ATOM 599 C C . ILE A 1 79 ? 2.363 5.345 6.313 1.00 93.25 79 ILE A C 1
ATOM 601 O O . ILE A 1 79 ? 1.272 5.599 5.792 1.00 93.25 79 ILE A O 1
ATOM 605 N N . GLY A 1 80 ? 2.522 5.292 7.635 1.00 93.25 80 GLY A N 1
ATOM 606 C CA . GLY A 1 80 ? 1.466 5.647 8.579 1.00 93.25 80 GLY A CA 1
ATOM 607 C C . GLY A 1 80 ? 1.219 7.157 8.633 1.00 93.25 80 GLY A C 1
ATOM 608 O O . GLY A 1 80 ? 2.018 7.951 8.146 1.00 93.25 80 GLY A O 1
ATOM 609 N N . LYS A 1 81 ? 0.137 7.582 9.300 1.00 91.38 81 LYS A N 1
ATOM 610 C CA . LYS A 1 81 ? -0.130 9.020 9.522 1.00 91.38 81 LYS A CA 1
ATOM 611 C C . LYS A 1 81 ? 0.919 9.703 10.418 1.00 91.38 81 LYS A C 1
ATOM 613 O O . LYS A 1 81 ? 0.921 10.919 10.548 1.00 91.38 81 LYS A O 1
ATOM 618 N N . ASP A 1 82 ? 1.781 8.916 11.062 1.00 88.44 82 ASP A N 1
ATOM 619 C CA . ASP A 1 82 ? 2.910 9.355 11.885 1.00 88.44 82 ASP A CA 1
ATOM 620 C C . ASP A 1 82 ? 4.188 9.568 11.060 1.00 88.44 82 ASP A C 1
ATOM 622 O O . ASP A 1 82 ? 5.225 9.904 11.621 1.00 88.44 82 ASP A O 1
ATOM 626 N N . GLY A 1 83 ? 4.130 9.347 9.741 1.00 88.25 83 GLY A N 1
ATOM 627 C CA . GLY A 1 83 ? 5.267 9.465 8.829 1.00 88.25 83 GLY A CA 1
ATOM 628 C C . GLY A 1 83 ? 6.207 8.257 8.833 1.00 88.25 83 GLY A C 1
ATOM 629 O O . GLY A 1 83 ? 7.110 8.190 8.006 1.00 88.25 83 GLY A O 1
ATOM 630 N N . GLY A 1 84 ? 5.994 7.276 9.715 1.00 89.69 84 GLY A N 1
ATOM 631 C CA . GLY A 1 84 ? 6.837 6.085 9.790 1.00 89.69 84 GLY A CA 1
ATOM 632 C C . GLY A 1 84 ? 6.474 5.037 8.738 1.00 89.69 84 GLY A C 1
ATOM 633 O O . GLY A 1 84 ? 5.291 4.762 8.510 1.00 89.69 84 GLY A O 1
ATOM 634 N N . VAL A 1 85 ? 7.487 4.387 8.160 1.00 92.94 85 VAL A N 1
ATOM 635 C CA . VAL A 1 85 ? 7.311 3.214 7.288 1.00 92.94 85 VAL A CA 1
ATOM 636 C C . VAL A 1 85 ? 6.798 2.036 8.121 1.00 92.94 85 VAL A C 1
ATOM 638 O O . VAL A 1 85 ? 7.385 1.663 9.135 1.00 92.94 85 VAL A O 1
ATOM 641 N N . LYS A 1 86 ? 5.670 1.458 7.710 1.00 95.12 86 LYS A N 1
ATOM 642 C CA . LYS A 1 86 ? 4.993 0.336 8.385 1.00 95.12 86 LYS A CA 1
ATOM 643 C C . LYS A 1 86 ? 5.148 -0.975 7.630 1.00 95.12 86 LYS A C 1
ATOM 645 O O . LYS A 1 86 ? 5.152 -2.038 8.241 1.00 95.12 86 LYS A O 1
ATOM 650 N N . LEU A 1 87 ? 5.277 -0.895 6.311 1.00 96.06 87 LEU A N 1
ATOM 651 C CA . LEU A 1 87 ? 5.532 -2.032 5.439 1.00 96.06 87 LEU A CA 1
ATOM 652 C C . LEU A 1 87 ? 6.429 -1.583 4.294 1.00 96.06 87 LEU A C 1
ATOM 654 O O . LEU A 1 87 ? 6.264 -0.480 3.778 1.00 96.06 87 LEU A O 1
ATOM 658 N N . ARG A 1 88 ? 7.344 -2.470 3.906 1.00 94.94 88 ARG A N 1
ATOM 659 C CA . ARG A 1 88 ? 8.172 -2.372 2.707 1.00 94.94 88 ARG A CA 1
ATOM 660 C C . ARG A 1 88 ? 8.307 -3.764 2.088 1.00 94.94 88 ARG A C 1
ATOM 662 O O . ARG A 1 88 ? 8.616 -4.729 2.801 1.00 94.94 88 ARG A O 1
ATOM 669 N N . ARG A 1 89 ? 8.001 -3.892 0.796 1.00 96.94 89 ARG A N 1
ATOM 670 C CA . ARG A 1 89 ? 7.992 -5.166 0.057 1.00 96.94 89 ARG A CA 1
ATOM 671 C C . ARG A 1 89 ? 8.464 -4.968 -1.375 1.00 96.94 89 ARG A C 1
ATOM 673 O O . ARG A 1 89 ? 8.031 -4.042 -2.041 1.00 96.94 89 ARG A O 1
ATOM 680 N N . THR A 1 90 ? 9.266 -5.901 -1.874 1.00 96.25 90 THR A N 1
ATOM 681 C CA . THR A 1 90 ? 9.759 -5.935 -3.264 1.00 96.25 90 THR A CA 1
ATOM 682 C C . THR A 1 90 ? 8.929 -6.859 -4.169 1.00 96.25 90 THR A C 1
ATOM 684 O O . THR A 1 90 ? 9.337 -7.213 -5.276 1.00 96.25 90 THR A O 1
ATOM 687 N N . THR A 1 91 ? 7.747 -7.269 -3.699 1.00 96.62 91 THR A N 1
ATOM 688 C CA . THR A 1 91 ? 6.767 -8.102 -4.413 1.00 96.62 91 THR A CA 1
ATOM 689 C C . THR A 1 91 ? 5.359 -7.539 -4.206 1.00 96.62 91 THR A C 1
ATOM 691 O O . THR A 1 91 ? 5.149 -6.833 -3.215 1.00 96.62 91 THR A O 1
ATOM 694 N N . PRO A 1 92 ? 4.409 -7.788 -5.132 1.00 97.81 92 PRO A N 1
ATOM 695 C CA . PRO A 1 92 ? 3.037 -7.324 -4.974 1.00 97.81 92 PRO A CA 1
ATOM 696 C C . PRO A 1 92 ? 2.414 -7.797 -3.658 1.00 97.81 92 PRO A C 1
ATOM 698 O O . PRO A 1 92 ? 2.565 -8.949 -3.254 1.00 97.81 92 PRO A O 1
ATOM 701 N N . VAL A 1 93 ? 1.699 -6.888 -3.009 1.00 97.94 93 VAL A N 1
ATOM 702 C CA . VAL A 1 93 ? 1.117 -7.036 -1.681 1.00 97.94 93 VAL A CA 1
ATOM 703 C C . VAL A 1 93 ? -0.395 -7.036 -1.802 1.00 97.94 93 VAL A C 1
ATOM 705 O O . VAL A 1 93 ? -0.988 -6.144 -2.416 1.00 97.94 93 VAL A O 1
ATOM 708 N N . ALA A 1 94 ? -1.025 -8.023 -1.171 1.00 97.50 94 ALA A N 1
ATOM 709 C CA . ALA A 1 94 ? -2.473 -8.078 -1.083 1.00 97.50 94 ALA A CA 1
ATOM 710 C C . ALA A 1 94 ? -3.007 -6.865 -0.307 1.00 97.50 94 ALA A C 1
ATOM 712 O O . ALA A 1 94 ? -2.544 -6.570 0.796 1.00 97.50 94 ALA A O 1
ATOM 713 N N . SER A 1 95 ? -4.057 -6.225 -0.815 1.00 96.38 95 SER A N 1
ATOM 714 C CA . SER A 1 95 ? -4.748 -5.137 -0.111 1.00 96.38 95 SER A CA 1
ATOM 715 C C . SER A 1 95 ? -5.213 -5.558 1.284 1.00 96.38 95 SER A C 1
ATOM 717 O O . SER A 1 95 ? -5.118 -4.779 2.228 1.00 96.38 95 SER A O 1
ATOM 719 N N . SER A 1 96 ? -5.605 -6.825 1.459 1.00 96.75 96 SER A N 1
ATOM 720 C CA . SER A 1 96 ? -5.964 -7.367 2.772 1.00 96.75 96 SER A CA 1
ATOM 721 C C . SER A 1 96 ? -4.797 -7.429 3.771 1.00 96.75 96 SER A C 1
ATOM 723 O O . SER A 1 96 ? -5.019 -7.319 4.974 1.00 96.75 96 SER A O 1
ATOM 725 N N . GLU A 1 97 ? -3.551 -7.593 3.312 1.00 97.81 97 GLU A N 1
ATOM 726 C CA . GLU A 1 97 ? -2.368 -7.495 4.181 1.00 97.81 97 GLU A CA 1
ATOM 727 C C . GLU A 1 97 ? -2.174 -6.050 4.647 1.00 97.81 97 GLU A C 1
ATOM 729 O O . GLU A 1 97 ? -1.994 -5.814 5.842 1.00 97.81 97 GLU A O 1
ATOM 734 N N . ILE A 1 98 ? -2.302 -5.089 3.726 1.00 97.75 98 ILE A N 1
ATOM 735 C CA . ILE A 1 98 ? -2.201 -3.655 4.019 1.00 97.75 98 ILE A CA 1
ATOM 736 C C . ILE A 1 98 ? -3.282 -3.234 5.023 1.00 97.75 98 ILE A C 1
ATOM 738 O O . ILE A 1 98 ? -2.970 -2.612 6.038 1.00 97.75 98 ILE A O 1
ATOM 742 N N . THR A 1 99 ? -4.548 -3.588 4.786 1.00 97.06 99 THR A N 1
ATOM 743 C CA . THR A 1 99 ? -5.658 -3.183 5.663 1.00 97.06 99 THR A CA 1
ATOM 744 C C . THR A 1 99 ? -5.572 -3.832 7.040 1.00 97.06 99 THR A C 1
ATOM 746 O O . THR A 1 99 ? -5.720 -3.125 8.037 1.00 97.06 99 THR A O 1
ATOM 749 N N . ARG 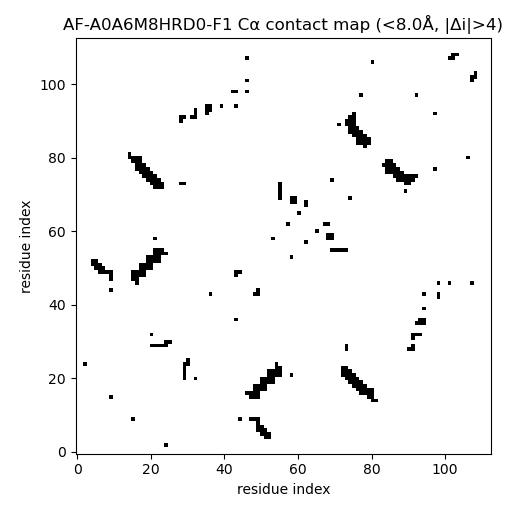A 1 100 ? -5.240 -5.131 7.127 1.00 97.12 100 ARG A N 1
ATOM 750 C CA . ARG A 1 100 ? -5.010 -5.805 8.417 1.00 97.12 100 ARG A CA 1
ATOM 751 C C . ARG A 1 100 ? -3.874 -5.158 9.197 1.00 97.12 100 ARG A C 1
ATOM 753 O O . ARG A 1 100 ? -4.018 -4.952 10.397 1.00 97.12 100 ARG A O 1
ATOM 760 N N . LEU A 1 101 ? -2.768 -4.817 8.535 1.00 97.62 101 LEU A N 1
ATOM 761 C CA . LEU A 1 101 ? -1.663 -4.116 9.183 1.00 97.62 101 LEU A CA 1
ATOM 762 C C . LEU A 1 101 ? -2.093 -2.732 9.684 1.00 97.62 101 LEU A C 1
ATOM 764 O O . LEU A 1 101 ? -1.746 -2.351 10.796 1.00 97.62 101 LEU A O 1
ATOM 768 N N . ILE A 1 102 ? -2.878 -1.987 8.904 1.00 97.25 102 ILE A N 1
ATOM 769 C CA . ILE A 1 102 ? -3.409 -0.688 9.333 1.00 97.25 102 ILE A CA 1
ATOM 770 C C . ILE A 1 102 ? -4.285 -0.832 10.581 1.00 97.25 102 ILE A C 1
ATOM 772 O O . ILE A 1 102 ? -4.172 -0.012 11.493 1.00 97.25 102 ILE A O 1
ATOM 776 N N . ASP A 1 103 ? -5.121 -1.867 10.644 1.00 96.31 103 ASP A N 1
ATOM 777 C CA . ASP A 1 103 ? -6.048 -2.109 11.754 1.00 96.31 103 ASP A CA 1
ATOM 778 C C . ASP A 1 103 ? -5.335 -2.453 13.078 1.00 96.31 103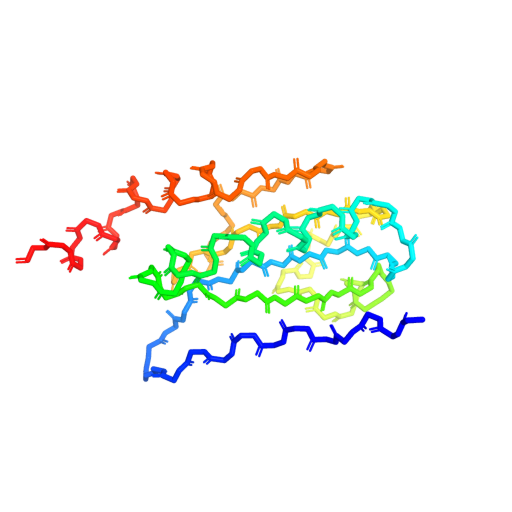 ASP A C 1
ATOM 780 O O . ASP A 1 103 ? -5.887 -2.214 14.155 1.00 96.31 103 ASP A O 1
ATOM 784 N N . THR A 1 104 ? -4.076 -2.905 13.042 1.00 94.88 104 THR A N 1
ATOM 785 C CA . THR A 1 104 ? -3.265 -3.082 14.262 1.00 94.88 104 THR A CA 1
ATOM 786 C C . THR A 1 104 ? -2.615 -1.788 14.759 1.00 94.88 104 THR A C 1
ATOM 788 O O . THR A 1 104 ? -2.099 -1.752 15.877 1.00 94.88 104 THR A O 1
ATOM 791 N N . MET A 1 105 ? -2.640 -0.703 13.977 1.00 93.38 105 MET A N 1
ATOM 792 C CA . MET A 1 105 ? -1.936 0.527 14.339 1.00 93.38 105 MET A CA 1
ATOM 793 C C . MET A 1 105 ? -2.674 1.318 15.434 1.00 93.38 105 MET A C 1
ATOM 795 O O . MET A 1 105 ? -3.880 1.550 15.311 1.00 93.38 105 MET A O 1
ATOM 799 N N . PRO A 1 106 ? -1.967 1.870 16.445 1.00 88.75 106 PRO A N 1
ATOM 800 C CA . PRO A 1 106 ? -2.598 2.584 17.559 1.00 88.75 106 PRO A CA 1
ATOM 801 C C . PRO A 1 106 ? -3.505 3.743 17.136 1.00 88.75 106 PRO A C 1
ATOM 803 O O . PRO A 1 106 ? -4.571 3.936 17.712 1.00 88.75 106 PRO A O 1
ATOM 806 N N . MET A 1 107 ? -3.117 4.512 16.111 1.00 88.62 107 MET A N 1
ATOM 807 C CA . MET A 1 107 ? -3.971 5.590 15.603 1.00 88.62 107 MET A CA 1
ATOM 808 C C . MET A 1 107 ? -5.258 5.064 14.972 1.00 88.62 107 MET A C 1
ATOM 810 O O . MET A 1 107 ? -6.310 5.646 15.202 1.00 88.62 107 MET A O 1
ATOM 814 N N . ARG A 1 108 ? -5.202 3.934 14.255 1.00 92.12 108 ARG A N 1
ATOM 815 C CA . ARG A 1 108 ? -6.402 3.313 13.682 1.00 92.12 108 ARG A CA 1
ATOM 816 C C . ARG A 1 108 ? -7.355 2.832 14.773 1.00 92.12 108 ARG A C 1
ATOM 818 O O . ARG A 1 108 ? -8.548 3.082 14.693 1.00 92.12 108 ARG A O 1
ATOM 825 N N . GLN A 1 109 ? -6.822 2.227 15.829 1.00 89.81 109 GLN A N 1
ATOM 826 C CA . GLN A 1 109 ? -7.619 1.794 16.979 1.00 89.81 109 GLN A CA 1
ATOM 827 C C . GLN A 1 109 ? -8.274 2.964 17.725 1.00 89.81 109 GLN A C 1
ATOM 829 O O . GLN A 1 109 ? -9.356 2.796 18.276 1.00 89.81 109 GLN A O 1
ATOM 834 N N . ARG A 1 110 ? -7.642 4.147 17.751 1.00 89.00 110 ARG A N 1
ATOM 835 C CA . ARG A 1 110 ? -8.238 5.372 18.314 1.00 89.00 110 ARG A CA 1
ATOM 836 C C . ARG A 1 110 ? -9.358 5.933 17.436 1.00 89.00 110 ARG A C 1
ATOM 838 O O . ARG A 1 110 ? -10.327 6.417 17.989 1.00 89.00 110 ARG A O 1
ATOM 845 N N . GLU A 1 111 ? -9.245 5.835 16.109 1.00 86.31 111 GLU A N 1
ATOM 846 C CA . GLU A 1 111 ? -10.302 6.234 15.156 1.00 86.31 111 GLU A CA 1
ATOM 847 C C . GLU A 1 111 ? -11.566 5.352 15.261 1.00 86.31 111 GLU A C 1
ATOM 849 O O . GLU A 1 111 ? -12.624 5.745 14.786 1.00 86.31 111 GLU A O 1
ATOM 854 N N . MET A 1 112 ? -11.452 4.141 15.822 1.00 87.25 112 MET A N 1
ATOM 855 C CA . MET A 1 112 ? -12.561 3.183 15.982 1.00 87.25 112 MET A CA 1
ATOM 856 C C . MET A 1 112 ? -13.274 3.274 17.338 1.00 87.25 112 MET A C 1
ATOM 858 O O . MET A 1 112 ? -14.227 2.527 17.559 1.00 87.25 112 MET A O 1
ATOM 862 N N . LYS A 1 113 ? -12.779 4.113 18.250 1.00 83.62 113 LYS A N 1
ATOM 863 C CA . LYS A 1 113 ? -13.384 4.361 19.562 1.00 83.62 113 LYS A CA 1
ATOM 864 C C . LYS A 1 113 ? -14.241 5.612 19.504 1.00 83.62 113 LYS A C 1
ATOM 866 O O . LYS A 1 113 ? -15.316 5.578 20.135 1.00 83.62 113 LYS A O 1
#